Protein AF-E0VYP8-F1 (afdb_monomer_lite)

Radius of gyration: 16.27 Å; chains: 1; bounding box: 39×36×42 Å

Sequence (73 aa):
MCPVTPEFNPVCGSDYSTYSNMGRLKCAQYCGKSVTLFHYGRCRGMRAVTADTKTTTTKKPNPAPIKFLNFSF

Secondary structure (DSSP, 8-state):
----------EEETTSPEESSHHHHHHHHHTT----EEEES--S------S-----------PPP--------

Foldseek 3Di:
DQDDDPQQFWFAKPVLAIDRDPSRQVVCVVVVDPIDTPGTDHRDDDDPPDDDDDDDDDDDDDPDPPPPPPPDD

Structure (mmCIF, N/CA/C/O backbone):
data_AF-E0VYP8-F1
#
_entry.id   AF-E0VYP8-F1
#
loop_
_atom_site.group_PDB
_atom_site.id
_atom_site.type_symbol
_atom_site.label_atom_id
_atom_site.label_alt_id
_atom_site.label_comp_id
_atom_site.label_asym_id
_atom_site.label_entity_id
_atom_site.label_seq_id
_atom_site.pdbx_PDB_ins_code
_atom_site.Cartn_x
_atom_site.Cartn_y
_atom_site.Cartn_z
_atom_site.occupancy
_atom_site.B_iso_or_equiv
_atom_site.auth_seq_id
_atom_site.auth_comp_id
_atom_site.auth_asym_id
_atom_site.auth_atom_id
_atom_site.pdbx_PDB_model_num
ATOM 1 N N . MET A 1 1 ? 3.520 11.401 -8.853 1.00 67.75 1 MET A N 1
ATOM 2 C CA . MET A 1 1 ? 3.734 10.083 -9.498 1.00 67.75 1 MET A CA 1
ATOM 3 C C . MET A 1 1 ? 4.254 9.117 -8.444 1.00 67.75 1 MET A C 1
ATOM 5 O O . MET A 1 1 ? 5.159 9.505 -7.718 1.00 67.75 1 MET A O 1
ATOM 9 N N . CYS A 1 2 ? 3.703 7.905 -8.335 1.00 83.44 2 CYS A N 1
ATOM 10 C CA . CYS A 1 2 ? 4.223 6.882 -7.421 1.00 83.44 2 CYS A CA 1
ATOM 11 C C . CYS A 1 2 ? 4.997 5.822 -8.216 1.00 83.44 2 CYS A C 1
ATOM 13 O O . CYS A 1 2 ? 4.363 5.092 -8.984 1.00 83.44 2 CYS A O 1
ATOM 15 N N . PRO A 1 3 ? 6.321 5.689 -8.045 1.00 82.56 3 PRO A N 1
ATOM 16 C CA . PRO A 1 3 ? 7.044 4.556 -8.602 1.00 82.56 3 PRO A CA 1
ATOM 17 C C . PRO A 1 3 ? 6.614 3.295 -7.846 1.00 82.56 3 PRO A C 1
ATOM 19 O O . PRO A 1 3 ? 6.938 3.107 -6.674 1.00 82.56 3 PRO A O 1
ATOM 22 N N . VAL A 1 4 ? 5.823 2.452 -8.505 1.00 89.56 4 VAL A N 1
ATOM 23 C CA . VAL A 1 4 ? 5.421 1.140 -7.996 1.00 89.56 4 VAL A CA 1
ATOM 24 C C . VAL A 1 4 ? 5.942 0.081 -8.940 1.00 89.56 4 VAL A C 1
ATOM 26 O O . VAL A 1 4 ? 5.921 0.247 -10.158 1.00 89.56 4 VAL A O 1
ATOM 29 N N . THR A 1 5 ? 6.401 -1.011 -8.365 1.00 86.62 5 THR A N 1
ATOM 30 C CA . THR A 1 5 ? 6.923 -2.136 -9.118 1.00 86.62 5 THR A CA 1
ATOM 31 C C . THR A 1 5 ? 5.775 -3.092 -9.497 1.00 86.62 5 THR A C 1
ATOM 33 O O . THR A 1 5 ? 4.709 -3.060 -8.859 1.00 86.62 5 THR A O 1
ATOM 36 N N . PRO A 1 6 ? 5.910 -3.882 -10.578 1.00 86.88 6 PRO A N 1
ATOM 37 C CA . PRO A 1 6 ? 4.840 -4.748 -11.073 1.00 86.88 6 PRO A CA 1
ATOM 38 C C . PRO A 1 6 ? 4.700 -6.066 -10.297 1.00 86.88 6 PRO A C 1
ATOM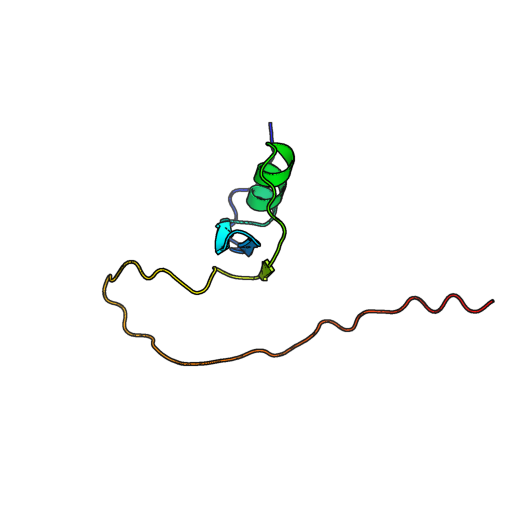 40 O O . PRO A 1 6 ? 3.776 -6.827 -10.584 1.00 86.88 6 PRO A O 1
ATOM 43 N N . GLU A 1 7 ? 5.570 -6.365 -9.326 1.00 90.62 7 GLU A N 1
ATOM 44 C CA . GLU A 1 7 ? 5.505 -7.633 -8.600 1.00 90.62 7 GLU A CA 1
ATOM 45 C C . GLU A 1 7 ? 4.216 -7.730 -7.783 1.00 90.62 7 GLU A C 1
ATOM 47 O O . GLU A 1 7 ? 3.750 -6.777 -7.140 1.00 90.62 7 GLU A O 1
ATOM 52 N N . PHE A 1 8 ? 3.644 -8.929 -7.813 1.00 87.81 8 PHE A N 1
ATOM 53 C CA . PHE A 1 8 ? 2.407 -9.248 -7.129 1.00 87.81 8 PHE A CA 1
ATOM 54 C C . PHE A 1 8 ? 2.707 -9.791 -5.729 1.00 87.81 8 PHE A C 1
ATOM 56 O O . PHE A 1 8 ? 3.037 -10.962 -5.556 1.00 87.81 8 PHE A O 1
ATOM 63 N N . ASN A 1 9 ? 2.574 -8.928 -4.722 1.00 91.69 9 ASN A N 1
ATOM 64 C CA . ASN A 1 9 ? 2.689 -9.278 -3.308 1.00 91.69 9 ASN A CA 1
ATOM 65 C C . ASN A 1 9 ? 1.508 -8.667 -2.536 1.00 91.69 9 ASN A C 1
ATOM 67 O O . ASN A 1 9 ? 1.646 -7.587 -1.955 1.00 91.69 9 ASN A O 1
ATOM 71 N N . PRO A 1 10 ? 0.321 -9.296 -2.588 1.00 91.62 10 PRO A N 1
ATOM 72 C CA . PRO A 1 10 ? -0.918 -8.652 -2.188 1.00 91.62 10 PRO A CA 1
ATOM 73 C C . PRO A 1 10 ? -0.924 -8.288 -0.705 1.00 91.62 10 PRO A C 1
ATOM 75 O O . PRO A 1 10 ? -0.447 -9.047 0.137 1.00 91.62 10 PRO A O 1
ATOM 78 N N . VAL A 1 11 ? -1.530 -7.151 -0.384 1.00 94.06 11 VAL A N 1
ATOM 79 C CA . VAL A 1 11 ? -1.741 -6.680 0.988 1.00 94.06 11 VAL A CA 1
ATOM 80 C C . VAL A 1 11 ? -3.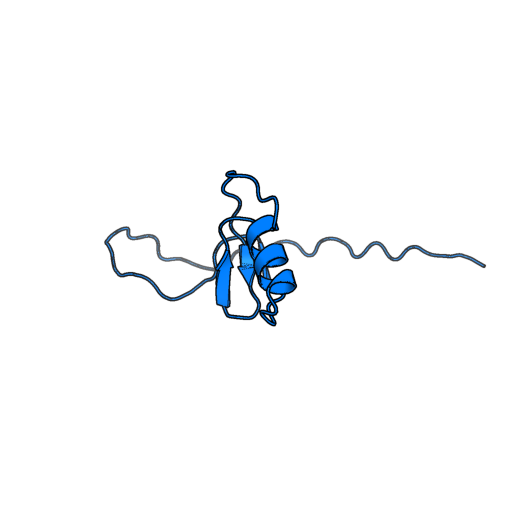184 -6.235 1.184 1.00 94.06 11 VAL A C 1
ATOM 82 O O . VAL A 1 11 ? -3.835 -5.775 0.244 1.00 94.06 11 VAL A O 1
ATOM 85 N N . CYS A 1 12 ? -3.682 -6.361 2.407 1.00 94.06 12 CYS A N 1
ATOM 86 C CA . CYS A 1 12 ? -5.001 -5.901 2.793 1.00 94.06 12 CYS A CA 1
ATOM 87 C C . CYS A 1 12 ? -4.884 -4.533 3.458 1.00 94.06 12 CYS A C 1
ATOM 89 O O . CYS A 1 12 ? -4.109 -4.373 4.404 1.00 94.06 12 CYS A O 1
ATOM 91 N N . GLY A 1 13 ? -5.629 -3.552 2.954 1.00 93.38 13 GLY A N 1
ATOM 92 C CA . GLY A 1 13 ? -5.749 -2.235 3.568 1.00 93.38 13 GLY A CA 1
ATOM 93 C C . GLY A 1 13 ? -6.757 -2.215 4.720 1.00 93.38 13 GLY A C 1
ATOM 94 O O . GLY A 1 13 ? -7.613 -3.089 4.834 1.00 93.38 13 GLY A O 1
ATOM 95 N N . SER A 1 14 ? -6.683 -1.189 5.566 1.00 93.38 14 SER A N 1
ATOM 96 C CA . SER A 1 14 ? -7.656 -0.901 6.634 1.00 93.38 14 SER A CA 1
ATOM 97 C C . SER A 1 14 ? -9.055 -0.579 6.109 1.00 93.38 14 SER A C 1
ATOM 99 O O . SER A 1 14 ? -10.017 -0.559 6.866 1.00 93.38 14 SER A O 1
ATOM 101 N N . ASP A 1 15 ? -9.158 -0.322 4.808 1.00 90.62 15 ASP A N 1
ATOM 102 C CA . ASP A 1 15 ? -10.383 -0.132 4.041 1.00 90.62 15 ASP A CA 1
ATOM 103 C C . ASP A 1 15 ? -10.937 -1.452 3.475 1.00 90.62 15 ASP A C 1
ATOM 105 O O . ASP A 1 15 ? -11.794 -1.430 2.593 1.00 90.62 15 ASP A O 1
ATOM 109 N N . TYR A 1 16 ? -10.407 -2.600 3.917 1.00 89.31 16 TYR A N 1
ATOM 110 C CA . TYR A 1 16 ? -10.733 -3.939 3.417 1.00 89.31 16 TYR A CA 1
ATOM 111 C C . TYR A 1 16 ? -10.529 -4.109 1.900 1.00 89.31 16 TYR A C 1
ATOM 113 O O . TYR A 1 16 ? -11.035 -5.058 1.296 1.00 89.31 16 TYR A O 1
ATOM 121 N N . SER A 1 17 ? -9.735 -3.232 1.276 1.00 91.06 17 SER A N 1
ATOM 122 C CA . SER A 1 17 ? -9.357 -3.341 -0.131 1.00 91.06 17 SER A CA 1
ATOM 123 C C . SER A 1 17 ? -8.031 -4.079 -0.282 1.00 91.06 17 SER A C 1
ATOM 125 O O . SER A 1 17 ? -7.071 -3.856 0.457 1.00 91.06 17 SER A O 1
ATOM 127 N N . THR A 1 18 ? -7.960 -4.971 -1.271 1.00 91.94 18 THR A N 1
ATOM 128 C CA . THR A 1 18 ? -6.714 -5.669 -1.605 1.00 91.94 18 THR A CA 1
ATOM 129 C C . THR A 1 18 ? -5.878 -4.814 -2.551 1.00 91.94 18 THR A C 1
ATOM 131 O O . THR A 1 18 ? -6.320 -4.500 -3.653 1.00 91.94 18 THR A O 1
ATOM 134 N N . TYR A 1 19 ? -4.649 -4.501 -2.156 1.00 92.56 19 TYR A N 1
ATOM 135 C CA . TYR A 1 19 ? -3.665 -3.818 -2.992 1.00 92.56 19 TYR A CA 1
ATOM 136 C C . TYR A 1 19 ? -2.674 -4.844 -3.538 1.00 92.56 19 TYR A C 1
ATOM 138 O O . TYR A 1 19 ? -2.187 -5.689 -2.791 1.00 92.56 19 TYR A O 1
ATOM 146 N N . SER A 1 20 ? -2.355 -4.772 -4.834 1.00 92.25 20 SER A N 1
ATOM 147 C CA . SER A 1 20 ? -1.487 -5.750 -5.514 1.00 92.25 20 SER A CA 1
ATOM 148 C C . SER A 1 20 ? -0.073 -5.825 -4.936 1.00 92.25 20 SER A C 1
ATOM 150 O O . SER A 1 20 ? 0.580 -6.856 -5.057 1.00 92.25 20 SER A O 1
ATOM 152 N N . ASN A 1 21 ? 0.389 -4.738 -4.314 1.00 92.44 21 ASN A N 1
ATOM 153 C CA . ASN A 1 21 ? 1.613 -4.696 -3.529 1.00 92.44 21 ASN A CA 1
ATOM 154 C C . ASN A 1 21 ? 1.603 -3.554 -2.508 1.00 92.44 21 ASN A C 1
ATOM 156 O O . ASN A 1 21 ? 0.755 -2.657 -2.539 1.00 92.44 21 ASN A O 1
ATOM 160 N N . MET A 1 22 ? 2.586 -3.578 -1.609 1.00 92.00 22 MET A N 1
ATOM 161 C CA . MET A 1 22 ? 2.799 -2.532 -0.605 1.00 92.00 22 MET A CA 1
ATOM 162 C C . MET A 1 22 ? 3.036 -1.152 -1.241 1.00 92.00 22 MET A C 1
ATOM 164 O O . MET A 1 22 ? 2.615 -0.138 -0.689 1.00 92.00 22 MET A O 1
ATOM 168 N N . GLY A 1 23 ? 3.674 -1.103 -2.416 1.00 93.94 23 GLY A N 1
ATOM 169 C CA . GLY A 1 23 ? 3.878 0.136 -3.169 1.00 93.94 23 GLY A CA 1
ATOM 170 C C . GLY A 1 23 ? 2.555 0.781 -3.587 1.00 93.94 23 GLY A C 1
ATOM 171 O O . GLY A 1 23 ? 2.372 1.983 -3.417 1.00 93.94 23 GLY A O 1
ATOM 172 N N . ARG A 1 24 ? 1.590 -0.018 -4.055 1.00 94.06 24 ARG A N 1
ATOM 173 C CA . ARG A 1 24 ? 0.235 0.434 -4.406 1.00 94.06 24 ARG A CA 1
ATOM 174 C C . ARG A 1 24 ? -0.528 0.961 -3.192 1.00 94.06 24 ARG A C 1
ATOM 176 O O . ARG A 1 24 ? -1.191 1.985 -3.320 1.00 94.06 24 ARG A O 1
ATOM 183 N N . LEU A 1 25 ? -0.403 0.314 -2.030 1.00 94.44 25 LEU A N 1
ATOM 184 C CA . LEU A 1 25 ? -1.010 0.800 -0.784 1.00 94.44 25 LEU A CA 1
ATOM 185 C C . LEU A 1 25 ? -0.423 2.160 -0.377 1.00 94.44 25 LEU A C 1
ATOM 187 O O . LEU A 1 25 ? -1.170 3.104 -0.136 1.00 94.44 25 LEU A O 1
ATOM 191 N N . LYS A 1 26 ? 0.908 2.294 -0.376 1.00 93.56 26 LYS A N 1
ATOM 192 C CA . LYS A 1 26 ? 1.589 3.568 -0.079 1.00 93.56 26 LYS A CA 1
ATOM 193 C C . LYS A 1 26 ? 1.260 4.661 -1.091 1.00 93.56 26 LYS A C 1
ATOM 195 O O . LYS A 1 26 ? 1.113 5.820 -0.725 1.00 93.56 26 LYS A O 1
ATOM 200 N N . CYS A 1 27 ? 1.120 4.301 -2.362 1.00 94.69 27 CYS A N 1
ATOM 201 C CA . CYS A 1 27 ? 0.700 5.256 -3.375 1.00 94.69 27 CYS A CA 1
ATOM 202 C C . CYS A 1 27 ? -0.709 5.779 -3.097 1.00 94.69 27 CYS A C 1
ATOM 204 O O . CYS A 1 27 ? -0.937 6.980 -3.171 1.00 94.69 27 CYS A O 1
ATOM 206 N N . ALA A 1 28 ? -1.638 4.897 -2.719 1.00 93.38 28 ALA A N 1
ATOM 207 C CA . ALA A 1 28 ? -2.982 5.312 -2.345 1.00 93.38 28 ALA A CA 1
ATOM 208 C C . ALA A 1 28 ? -2.958 6.287 -1.156 1.00 93.38 28 ALA A C 1
ATOM 210 O O . ALA A 1 28 ? -3.632 7.311 -1.213 1.00 93.38 28 ALA A O 1
ATOM 211 N N . GLN A 1 29 ? -2.122 6.025 -0.143 1.00 93.88 29 GLN A N 1
ATOM 212 C CA . GLN A 1 29 ? -1.887 6.957 0.969 1.00 93.88 29 GLN A CA 1
ATOM 213 C C . GLN A 1 29 ? -1.394 8.323 0.485 1.00 93.88 29 GLN A C 1
ATOM 215 O O . GLN A 1 29 ? -1.952 9.350 0.856 1.00 93.88 29 GLN A O 1
ATOM 220 N N . TYR A 1 30 ? -0.376 8.335 -0.379 1.00 92.19 30 TYR A N 1
ATOM 221 C CA . TYR A 1 30 ? 0.193 9.565 -0.933 1.00 92.19 30 TYR A CA 1
ATOM 222 C C . TYR A 1 30 ? -0.812 10.347 -1.792 1.00 92.19 30 TYR A C 1
ATOM 224 O O . TYR A 1 30 ? -0.809 11.572 -1.800 1.00 92.19 30 TYR A O 1
ATOM 232 N N . CYS A 1 31 ? -1.713 9.645 -2.478 1.00 92.69 31 CYS A N 1
ATOM 233 C CA . CYS A 1 31 ? -2.820 10.236 -3.226 1.00 92.69 31 CYS A CA 1
ATOM 234 C C . CYS A 1 31 ? -3.980 10.720 -2.334 1.00 92.69 31 CYS A C 1
ATOM 236 O O . CYS A 1 31 ? -5.008 11.131 -2.866 1.00 92.69 31 CYS A O 1
ATOM 238 N N . GLY A 1 32 ? -3.841 10.672 -1.005 1.00 93.12 32 GLY A N 1
ATOM 239 C CA . GLY A 1 32 ? -4.832 11.182 -0.056 1.00 93.12 32 GLY A CA 1
ATOM 240 C C . GLY A 1 32 ? -5.862 10.152 0.404 1.00 93.12 32 GLY A C 1
ATOM 241 O O . GLY A 1 32 ? -6.827 10.513 1.075 1.00 93.12 32 GLY A O 1
ATOM 242 N N . LYS A 1 33 ? -5.687 8.864 0.081 1.00 93.75 33 LYS A N 1
ATOM 243 C CA . LYS A 1 33 ? -6.555 7.811 0.613 1.00 93.75 33 LYS A CA 1
ATOM 244 C C . LYS A 1 33 ? -6.153 7.476 2.048 1.00 93.75 33 LYS A C 1
ATOM 246 O O . LYS A 1 33 ? -5.040 7.017 2.298 1.00 93.75 33 LYS A O 1
ATOM 251 N N . SER A 1 34 ? -7.090 7.618 2.979 1.00 95.25 34 SER A N 1
ATOM 252 C CA . SER A 1 34 ? -6.932 7.204 4.379 1.00 95.25 34 SER A CA 1
ATOM 253 C C . SER A 1 34 ? -6.979 5.678 4.515 1.00 95.25 34 SER A C 1
ATOM 255 O O . SER A 1 34 ? -7.977 5.102 4.942 1.00 95.25 34 SER A O 1
ATOM 257 N N . VAL A 1 35 ? -5.904 5.007 4.106 1.00 94.06 35 VAL A N 1
ATOM 258 C CA . VAL A 1 35 ? -5.741 3.552 4.193 1.00 94.06 35 VAL A CA 1
ATOM 259 C C . VAL A 1 35 ? -4.430 3.221 4.888 1.00 94.06 35 VAL A C 1
ATOM 261 O O . VAL A 1 35 ? -3.408 3.838 4.620 1.00 94.06 35 VAL A O 1
ATOM 264 N N . THR A 1 36 ? -4.417 2.238 5.776 1.00 94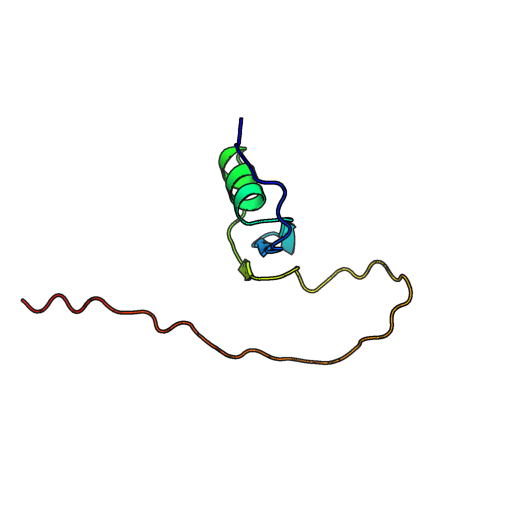.69 36 THR A N 1
ATOM 265 C CA . THR A 1 36 ? -3.198 1.696 6.388 1.00 94.69 36 THR A CA 1
ATOM 266 C C . THR A 1 36 ? -3.085 0.209 6.090 1.00 94.69 36 THR A C 1
ATOM 268 O O . THR A 1 36 ? -4.037 -0.413 5.625 1.00 94.69 36 THR A O 1
ATOM 271 N N . LEU A 1 37 ? -1.906 -0.380 6.288 1.00 93.19 37 LEU A N 1
ATOM 272 C CA . LEU A 1 37 ? -1.757 -1.827 6.160 1.00 93.19 37 LEU A CA 1
ATOM 273 C C . LEU A 1 37 ? -2.541 -2.511 7.287 1.00 93.19 37 LEU A C 1
ATOM 275 O O . LEU A 1 37 ? -2.224 -2.315 8.457 1.00 93.19 37 LEU A O 1
ATOM 279 N N . PHE A 1 38 ? -3.521 -3.338 6.929 1.00 93.19 38 PHE A N 1
ATOM 280 C CA . PHE A 1 38 ? -4.260 -4.172 7.872 1.00 93.19 38 PHE A CA 1
ATOM 281 C C . PHE A 1 38 ? -3.549 -5.511 8.094 1.00 93.19 38 PHE A C 1
ATOM 283 O O . PHE A 1 38 ? -3.216 -5.863 9.222 1.00 93.19 38 PHE A O 1
ATOM 290 N N . HIS A 1 39 ? -3.251 -6.243 7.016 1.00 91.50 39 HIS A N 1
ATOM 291 C CA . HIS A 1 39 ? -2.401 -7.436 7.066 1.00 91.50 39 HIS A CA 1
ATOM 292 C C . HIS A 1 39 ? -1.772 -7.749 5.701 1.00 91.50 39 HIS A C 1
ATOM 294 O O . HIS A 1 39 ? -2.262 -7.319 4.658 1.00 91.50 39 HIS A O 1
ATOM 300 N N . TYR A 1 40 ? -0.704 -8.548 5.692 1.00 90.56 40 TYR A N 1
ATOM 301 C CA . TYR A 1 40 ? -0.132 -9.094 4.457 1.00 90.56 40 TYR A CA 1
ATOM 302 C C . TYR A 1 40 ? -1.036 -10.182 3.861 1.00 90.56 40 TYR A C 1
ATOM 304 O O . TYR A 1 40 ? -1.670 -10.944 4.593 1.00 90.56 40 TYR A O 1
ATOM 312 N N . GLY A 1 41 ? -1.096 -10.267 2.535 1.00 90.00 41 GLY A N 1
ATOM 313 C CA . GLY A 1 41 ? -2.047 -11.098 1.801 1.00 90.00 41 GLY A CA 1
ATOM 314 C C . GLY A 1 41 ? -3.316 -10.341 1.401 1.00 90.00 41 GLY A C 1
ATOM 315 O O . GLY A 1 41 ? -3.554 -9.208 1.804 1.00 90.00 41 GLY A O 1
ATOM 316 N N . ARG A 1 42 ? -4.155 -10.984 0.589 1.00 88.62 42 ARG A N 1
ATOM 317 C CA . ARG A 1 42 ? -5.436 -10.421 0.132 1.00 88.62 42 ARG A CA 1
ATOM 318 C C . ARG A 1 42 ? -6.422 -10.283 1.292 1.00 88.62 42 ARG A C 1
ATOM 320 O O . ARG A 1 42 ? -6.440 -11.144 2.172 1.00 88.62 42 ARG A O 1
ATOM 327 N N . CYS A 1 43 ? -7.288 -9.274 1.255 1.00 89.25 43 CYS A N 1
ATOM 328 C CA . CYS A 1 43 ? -8.382 -9.163 2.219 1.00 89.25 43 CYS A CA 1
ATOM 329 C C . CYS A 1 43 ? -9.323 -10.372 2.139 1.00 89.25 43 CYS A C 1
ATOM 331 O O . CYS A 1 43 ? -9.565 -10.933 1.066 1.00 89.25 43 CYS A O 1
ATOM 333 N N . ARG A 1 44 ? -9.860 -10.780 3.291 1.00 80.81 44 ARG A N 1
ATOM 334 C CA . ARG A 1 44 ? -10.838 -11.869 3.391 1.00 80.81 44 ARG A CA 1
ATOM 335 C C . ARG A 1 44 ? -12.257 -11.293 3.258 1.00 80.81 44 ARG A C 1
ATOM 337 O O . ARG A 1 44 ? -12.799 -10.795 4.234 1.00 80.81 44 ARG A O 1
ATOM 344 N N . GLY A 1 45 ? -12.835 -11.392 2.055 1.00 67.12 45 GLY A N 1
ATOM 345 C CA . GLY A 1 45 ? -14.205 -10.963 1.699 1.00 67.12 45 GLY A CA 1
ATOM 346 C C . GLY A 1 45 ? -14.194 -9.713 0.806 1.00 67.12 45 GLY A C 1
ATOM 347 O O . GLY A 1 45 ? -13.468 -8.779 1.097 1.00 67.12 45 GLY A O 1
ATOM 348 N N . MET A 1 46 ? -14.900 -9.609 -0.322 1.00 52.22 46 MET A N 1
ATOM 349 C CA . MET A 1 46 ? -16.034 -10.357 -0.876 1.00 52.22 46 MET A CA 1
ATOM 350 C C . MET A 1 46 ? -15.593 -11.362 -1.954 1.00 52.22 46 MET A C 1
ATOM 352 O O . MET A 1 46 ? -14.787 -11.046 -2.829 1.00 52.22 46 MET A O 1
ATOM 356 N N . ARG A 1 47 ? -16.124 -12.590 -1.906 1.00 55.00 47 ARG A N 1
ATOM 357 C CA . ARG A 1 47 ? -15.976 -13.559 -3.001 1.00 55.00 47 ARG A CA 1
ATOM 358 C C . ARG A 1 47 ? -16.706 -13.003 -4.227 1.00 55.00 47 ARG A C 1
ATOM 360 O O . ARG A 1 47 ? -17.924 -12.873 -4.184 1.00 55.00 47 ARG A O 1
ATOM 367 N N . ALA A 1 48 ? -15.993 -12.764 -5.327 1.00 55.72 48 ALA A N 1
ATOM 368 C CA . ALA A 1 48 ? -16.585 -13.066 -6.621 1.00 55.72 48 ALA A CA 1
ATOM 369 C C . ALA A 1 48 ? -16.801 -14.582 -6.612 1.00 55.72 48 ALA A C 1
ATOM 371 O O . ALA A 1 48 ? -15.850 -15.349 -6.456 1.00 55.72 48 ALA A O 1
ATOM 372 N N . VAL A 1 49 ? -18.059 -15.005 -6.628 1.00 52.88 49 VAL A N 1
ATOM 373 C CA . VAL A 1 49 ? -18.427 -16.411 -6.766 1.00 52.88 49 VAL A CA 1
ATOM 374 C C . VAL A 1 49 ? -18.064 -16.822 -8.191 1.00 52.88 49 VAL A C 1
ATOM 376 O O . VAL A 1 49 ? -18.887 -16.770 -9.091 1.00 52.88 49 VAL A O 1
ATOM 379 N N . THR A 1 50 ? -16.810 -17.189 -8.416 1.00 51.22 50 THR A N 1
ATOM 380 C CA . THR A 1 50 ? -16.429 -18.048 -9.533 1.00 51.22 50 THR A CA 1
ATOM 381 C C . THR A 1 50 ? -15.765 -19.275 -8.933 1.00 51.22 50 THR A C 1
ATOM 383 O O . THR A 1 50 ? -15.018 -19.193 -7.957 1.00 51.22 50 THR A O 1
ATOM 386 N N . ALA A 1 51 ? -16.208 -20.428 -9.415 1.00 59.44 51 ALA A N 1
ATOM 387 C CA . ALA A 1 51 ? -15.971 -21.726 -8.826 1.00 59.44 51 ALA A CA 1
ATOM 388 C C . ALA A 1 51 ? -14.474 -22.027 -8.727 1.00 59.44 51 ALA A C 1
ATOM 390 O O . ALA A 1 51 ? -13.852 -22.358 -9.719 1.00 59.44 51 ALA A O 1
ATOM 391 N N . ASP A 1 52 ? -13.940 -21.937 -7.514 1.00 58.62 52 ASP A N 1
ATOM 392 C CA . ASP A 1 52 ? -12.933 -22.862 -7.022 1.00 58.62 52 ASP A CA 1
ATOM 393 C C . ASP A 1 52 ? -13.171 -23.050 -5.526 1.00 58.62 52 ASP A C 1
ATOM 395 O O . ASP A 1 52 ? -13.037 -22.159 -4.675 1.00 58.62 52 ASP A O 1
ATOM 399 N N . THR A 1 53 ? -13.648 -24.243 -5.218 1.00 52.81 53 THR A N 1
ATOM 400 C CA . THR A 1 53 ? -13.922 -24.729 -3.879 1.00 52.81 53 THR A CA 1
ATOM 401 C C . THR A 1 53 ? -12.605 -24.869 -3.121 1.00 52.81 53 THR A C 1
ATOM 403 O O . THR A 1 53 ? -11.945 -25.899 -3.174 1.00 52.81 53 THR A O 1
ATOM 406 N N . LYS A 1 54 ? -12.239 -23.842 -2.350 1.00 58.50 54 LYS A N 1
ATOM 407 C CA . LYS A 1 54 ? -11.438 -24.015 -1.134 1.00 58.50 54 LYS A CA 1
ATOM 408 C C . LYS A 1 54 ? -12.001 -23.152 -0.011 1.00 58.50 54 LYS A C 1
ATOM 410 O O . LYS A 1 54 ? -11.544 -22.046 0.270 1.00 58.50 54 LYS A O 1
ATOM 415 N N . THR A 1 55 ? -13.038 -23.684 0.624 1.00 52.59 55 THR A N 1
ATOM 416 C CA . THR A 1 55 ? -13.368 -23.363 2.015 1.00 52.59 55 THR A CA 1
ATOM 417 C C . THR A 1 55 ? -12.163 -23.705 2.902 1.00 52.59 55 THR A C 1
ATOM 419 O O . THR A 1 55 ? -11.309 -24.504 2.515 1.00 52.59 55 THR A O 1
ATOM 422 N N . THR A 1 56 ? -12.149 -23.133 4.108 1.00 44.66 56 THR A N 1
ATOM 423 C CA . THR A 1 56 ? -11.530 -23.692 5.326 1.00 44.66 56 THR A CA 1
ATOM 424 C C . THR A 1 56 ? -10.385 -22.840 5.891 1.00 44.66 56 THR A C 1
ATOM 426 O O . THR A 1 56 ? -9.218 -22.975 5.540 1.00 44.66 56 THR A O 1
ATOM 429 N N . THR A 1 57 ? -10.795 -21.975 6.825 1.00 48.34 57 THR A N 1
ATOM 430 C CA . THR A 1 57 ? -10.330 -22.000 8.224 1.00 48.34 57 THR A CA 1
ATOM 431 C C . THR A 1 57 ? -8.927 -21.465 8.535 1.00 48.34 57 THR A C 1
ATOM 433 O O . THR A 1 57 ? -7.902 -21.897 8.026 1.00 48.34 57 THR A O 1
ATOM 436 N N . THR A 1 58 ? -8.934 -20.474 9.431 1.00 53.22 58 THR A N 1
ATOM 437 C CA . THR A 1 58 ? -7.865 -20.028 10.337 1.00 53.22 58 THR A CA 1
ATOM 438 C C . THR A 1 58 ? -6.498 -20.718 10.225 1.00 53.22 58 THR A C 1
ATOM 440 O O . THR A 1 58 ? -6.290 -21.811 10.741 1.00 53.22 58 THR A O 1
ATOM 443 N N . LYS A 1 59 ? -5.497 -19.968 9.755 1.00 40.69 59 LYS A N 1
ATOM 444 C CA . LYS A 1 59 ? -4.145 -20.022 10.328 1.00 40.69 59 LYS A CA 1
ATOM 445 C C . LYS A 1 59 ? -3.657 -18.588 10.550 1.00 40.69 59 LYS A C 1
ATOM 447 O O . LYS A 1 59 ? -3.245 -17.917 9.609 1.00 40.69 59 LYS A O 1
ATOM 452 N N . LYS A 1 60 ? -3.7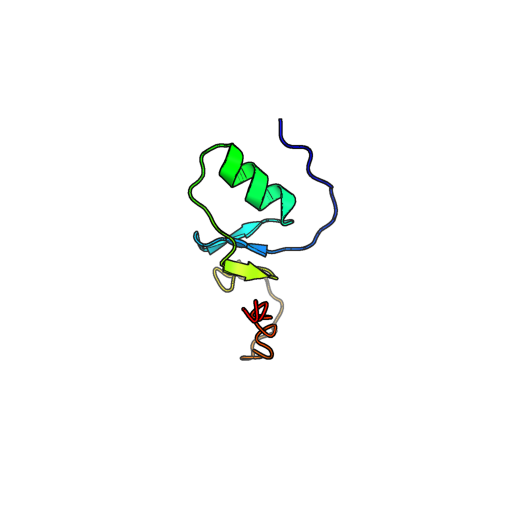52 -18.099 11.789 1.00 55.97 60 LYS A N 1
ATOM 453 C CA . LYS A 1 60 ? -2.736 -17.190 12.338 1.00 55.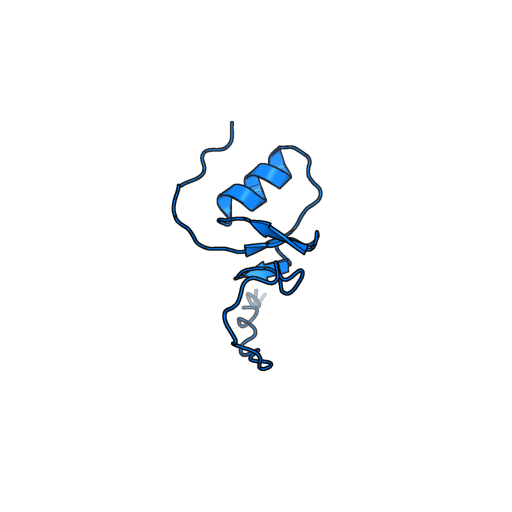97 60 LYS A CA 1
ATOM 454 C C . LYS A 1 60 ? -1.701 -18.104 12.988 1.00 55.97 60 LYS A C 1
ATOM 456 O O . LYS A 1 60 ? -2.075 -18.885 13.858 1.00 55.97 60 LYS A O 1
ATOM 461 N N . PRO A 1 61 ? -0.467 -18.117 12.476 1.00 47.31 61 PRO A N 1
ATOM 462 C CA . PRO A 1 61 ? 0.693 -17.881 13.341 1.00 47.31 61 PRO A CA 1
ATOM 463 C C . PRO A 1 61 ? 1.763 -17.109 12.533 1.00 47.31 61 PRO A C 1
ATOM 465 O O . PRO A 1 61 ? 2.113 -17.501 11.430 1.00 47.31 61 PRO A O 1
ATOM 468 N N . ASN A 1 62 ? 2.283 -15.954 12.930 1.00 45.94 62 ASN A N 1
ATOM 469 C CA . ASN A 1 62 ? 2.829 -15.592 14.229 1.00 45.94 62 ASN A CA 1
ATOM 470 C C . ASN A 1 62 ? 2.824 -14.062 14.386 1.00 45.94 62 ASN A C 1
ATOM 472 O O . ASN A 1 62 ? 2.918 -13.350 13.384 1.00 45.94 62 ASN A O 1
ATOM 476 N N . PRO A 1 63 ? 2.755 -13.533 15.617 1.00 52.66 63 PRO A N 1
ATOM 477 C CA . PRO A 1 63 ? 3.212 -12.174 15.865 1.00 52.66 63 PRO A CA 1
ATOM 478 C C . PRO A 1 63 ? 4.717 -12.116 15.567 1.00 52.66 63 PRO A C 1
ATOM 480 O O . PRO A 1 63 ? 5.482 -12.927 16.089 1.00 52.66 63 PRO A O 1
ATOM 483 N N . ALA A 1 64 ? 5.148 -11.179 14.720 1.00 58.47 64 ALA A N 1
ATOM 484 C CA . ALA A 1 64 ? 6.553 -10.794 14.718 1.00 58.47 64 ALA A CA 1
ATOM 485 C C . ALA A 1 64 ? 6.895 -10.322 16.144 1.00 58.47 64 ALA A C 1
ATOM 487 O O . ALA A 1 64 ? 6.090 -9.587 16.727 1.00 58.47 64 ALA A O 1
ATOM 488 N N . PRO A 1 65 ? 8.022 -10.744 16.741 1.00 55.19 65 PRO A N 1
ATOM 489 C CA . PRO A 1 65 ? 8.419 -10.202 18.027 1.00 55.19 65 PRO A CA 1
ATOM 490 C C . PRO A 1 65 ? 8.620 -8.696 17.849 1.00 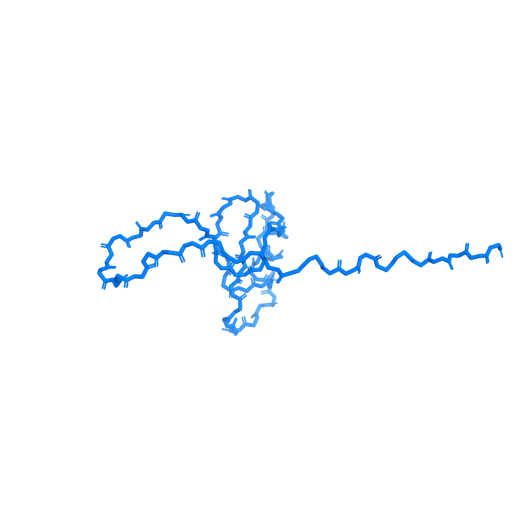55.19 65 PRO A C 1
ATOM 492 O O . PRO A 1 65 ? 9.435 -8.261 17.033 1.00 55.19 65 PRO A O 1
ATOM 495 N N . ILE A 1 66 ? 7.856 -7.896 18.595 1.00 62.69 66 ILE A N 1
ATOM 496 C CA . ILE A 1 66 ? 8.166 -6.481 18.776 1.00 62.69 66 ILE A CA 1
ATOM 497 C C . ILE A 1 66 ? 9.508 -6.472 19.499 1.00 62.69 66 ILE A C 1
ATOM 499 O O . ILE A 1 66 ? 9.593 -6.788 20.685 1.00 62.69 66 ILE A O 1
ATOM 503 N N . LYS A 1 67 ? 10.581 -6.195 18.759 1.00 55.75 67 LYS A N 1
ATOM 504 C CA . LYS A 1 67 ? 11.901 -5.991 19.339 1.00 55.75 67 LYS A CA 1
ATOM 505 C C . LYS A 1 67 ? 11.845 -4.641 20.045 1.00 55.75 67 LYS A C 1
ATOM 507 O O . LYS A 1 67 ? 12.050 -3.605 19.421 1.00 55.75 67 LYS A O 1
ATOM 512 N N . PHE A 1 68 ? 11.503 -4.655 21.329 1.00 60.22 68 PHE A N 1
ATOM 513 C CA . PHE A 1 68 ? 11.761 -3.523 22.204 1.00 60.22 68 PHE A CA 1
ATOM 514 C C . PHE A 1 68 ? 13.278 -3.330 22.207 1.00 60.22 68 PHE A C 1
ATOM 516 O O . PHE A 1 68 ? 14.024 -4.172 22.710 1.00 60.22 68 PHE A O 1
ATOM 523 N N . LEU A 1 69 ? 13.747 -2.274 21.545 1.00 62.97 69 LEU A N 1
ATOM 524 C CA . LEU A 1 69 ? 15.095 -1.772 21.759 1.00 62.97 69 LEU A CA 1
ATOM 525 C C . LEU A 1 69 ? 15.157 -1.358 23.231 1.00 62.97 69 LEU A C 1
ATOM 527 O O . LEU A 1 69 ? 14.629 -0.315 23.606 1.00 62.97 69 LEU A O 1
ATOM 531 N N . ASN A 1 70 ? 15.738 -2.221 24.066 1.00 47.09 70 ASN A N 1
ATOM 532 C CA . ASN A 1 70 ? 16.164 -1.853 25.407 1.00 47.09 70 ASN A CA 1
ATOM 533 C C . ASN A 1 70 ? 17.267 -0.802 25.253 1.00 47.09 70 ASN A C 1
ATOM 535 O O . ASN A 1 70 ? 18.422 -1.143 25.008 1.00 47.09 70 ASN A O 1
ATOM 539 N N . PHE A 1 71 ? 16.900 0.471 25.364 1.00 62.16 71 PHE A N 1
ATOM 540 C CA . PHE A 1 71 ? 17.840 1.503 25.773 1.00 62.16 71 PHE A CA 1
ATOM 541 C C . PHE A 1 71 ? 18.032 1.336 27.281 1.00 62.16 71 PHE A C 1
ATOM 543 O O . PHE A 1 71 ? 17.233 1.817 28.081 1.00 62.16 71 PHE A O 1
ATOM 550 N N . SER A 1 72 ? 19.042 0.556 27.667 1.00 61.22 72 SER A N 1
ATOM 551 C CA . SER A 1 72 ? 19.584 0.633 29.020 1.00 61.22 72 SER A CA 1
ATOM 552 C C . SER A 1 72 ? 20.385 1.927 29.139 1.00 61.22 72 SER A C 1
ATOM 554 O O . SER A 1 72 ? 21.363 2.072 28.414 1.00 61.22 72 SER A O 1
ATOM 556 N N . PHE A 1 73 ? 19.900 2.779 30.051 1.00 60.12 73 PHE A N 1
ATOM 557 C CA . PHE A 1 73 ? 20.515 3.923 30.743 1.00 60.12 73 PHE A CA 1
ATOM 558 C C . PHE A 1 73 ? 21.318 4.940 29.923 1.00 60.12 73 PHE A C 1
ATOM 560 O O . PHE A 1 73 ? 22.443 4.627 29.484 1.00 60.12 73 PHE A O 1
#

InterPro domains:
  IPR002350 Kazal domain [PF00050] (2-43)
  IPR002350 Kazal domain [PS51465] (1-45)
  IPR002350 Kazal domain [SM00280] (1-43)
  IPR036058 Kazal domain superfamily [SSF100895] (1-44)
  IPR039932 Serine protease inhibitor Kazal-type 4-like [PTHR21179] (2-48)

Organism: Pediculus humanus subsp. corporis (NCBI:txid121224)

pLDDT: mean 76.54, std 18.39, range [40.69, 95.25]